Protein AF-A0A2P7EAY0-F1 (afdb_monomer_lite)

Structure (mmCIF, N/CA/C/O backbone):
data_AF-A0A2P7EAY0-F1
#
_entry.id   AF-A0A2P7EAY0-F1
#
loop_
_atom_site.group_PDB
_atom_site.id
_atom_site.type_symbol
_atom_site.label_atom_id
_atom_site.label_alt_id
_atom_site.label_comp_id
_atom_site.label_asym_id
_atom_site.label_entity_id
_atom_site.label_seq_id
_atom_site.pdbx_PDB_ins_code
_atom_site.Cartn_x
_atom_site.Cartn_y
_atom_site.Cartn_z
_atom_site.occupancy
_atom_site.B_iso_or_equiv
_atom_site.auth_seq_id
_atom_site.auth_comp_id
_atom_site.auth_asym_id
_atom_site.auth_atom_id
_atom_site.pdbx_PDB_model_num
ATOM 1 N N . MET A 1 1 ? 1.156 53.743 41.699 1.00 45.31 1 MET A N 1
ATOM 2 C CA . MET A 1 1 ? -0.142 53.751 40.995 1.00 45.31 1 MET A CA 1
ATOM 3 C C . MET A 1 1 ? 0.120 53.719 39.499 1.00 45.31 1 MET A C 1
ATOM 5 O O . MET A 1 1 ? 0.952 54.487 39.040 1.00 45.31 1 MET A O 1
ATOM 9 N N . ASN A 1 2 ? -0.613 52.835 38.816 1.00 41.88 2 ASN A N 1
ATOM 10 C CA . ASN A 1 2 ? -0.886 52.763 37.372 1.00 41.88 2 ASN A CA 1
ATOM 11 C C . ASN A 1 2 ? 0.066 51.923 36.498 1.00 41.88 2 ASN A C 1
ATOM 13 O O . ASN A 1 2 ? 1.032 52.416 35.929 1.00 41.88 2 ASN A O 1
ATOM 17 N N . CYS A 1 3 ? -0.316 50.652 36.328 1.00 48.16 3 CYS A N 1
ATOM 18 C CA . CYS A 1 3 ? -0.188 49.916 35.066 1.00 48.16 3 CYS A CA 1
ATOM 19 C C . CYS A 1 3 ? -1.464 50.139 34.237 1.00 48.16 3 CYS A C 1
ATOM 21 O O . CYS A 1 3 ? -2.544 50.267 34.820 1.00 48.16 3 CYS A O 1
ATOM 23 N N . PRO A 1 4 ? -1.369 50.070 32.903 1.00 54.97 4 PRO A N 1
ATOM 24 C CA . PRO A 1 4 ? -2.393 49.345 32.162 1.00 54.97 4 PRO A CA 1
ATOM 25 C C . PRO A 1 4 ? -1.764 48.349 31.179 1.00 54.97 4 PRO A C 1
ATOM 27 O O . PRO A 1 4 ? -1.081 48.723 30.229 1.00 54.97 4 PRO A O 1
ATOM 30 N N . THR A 1 5 ? -2.032 47.064 31.411 1.00 47.50 5 THR A N 1
ATOM 31 C CA . THR A 1 5 ? -1.803 45.979 30.453 1.00 47.50 5 THR A CA 1
ATOM 32 C C . THR A 1 5 ? -2.909 46.030 29.404 1.00 47.50 5 THR A C 1
ATOM 34 O O . THR A 1 5 ? -4.073 45.780 29.714 1.00 47.50 5 THR A O 1
ATOM 37 N N . ALA A 1 6 ? -2.555 46.371 28.167 1.00 44.72 6 ALA A N 1
ATOM 38 C CA . ALA A 1 6 ? -3.456 46.295 27.026 1.00 44.72 6 ALA A CA 1
ATOM 39 C C . ALA A 1 6 ? -3.606 44.831 26.577 1.00 44.72 6 ALA A C 1
ATOM 41 O O . ALA A 1 6 ? -2.646 44.206 26.130 1.00 44.72 6 ALA A O 1
ATOM 42 N N . LEU A 1 7 ? -4.816 44.284 26.702 1.00 47.84 7 LEU A N 1
ATOM 43 C CA . LEU A 1 7 ? -5.208 43.007 26.106 1.00 47.84 7 LEU A CA 1
ATOM 44 C C . LEU A 1 7 ? -5.466 43.218 24.610 1.00 47.84 7 LEU A C 1
ATOM 46 O O . LEU A 1 7 ? -6.520 43.720 24.220 1.00 47.84 7 LEU A O 1
ATOM 50 N N . ALA A 1 8 ? -4.510 42.826 23.771 1.00 44.47 8 ALA A N 1
ATOM 51 C CA . ALA A 1 8 ? -4.727 42.679 22.339 1.00 44.47 8 ALA A CA 1
ATOM 52 C C . ALA A 1 8 ? -5.558 41.408 22.088 1.00 44.47 8 ALA A C 1
ATOM 54 O O . ALA A 1 8 ? -5.051 40.293 22.192 1.00 44.47 8 ALA A O 1
ATOM 55 N N . HIS A 1 9 ? -6.845 41.574 21.778 1.00 42.78 9 HIS A N 1
ATOM 56 C CA . HIS A 1 9 ? -7.662 40.503 21.212 1.00 42.78 9 HIS A CA 1
ATOM 57 C C . HIS A 1 9 ? -7.270 40.327 19.741 1.00 42.78 9 HIS A C 1
ATOM 59 O O . HIS A 1 9 ? -7.500 41.222 18.929 1.00 42.78 9 HIS A O 1
ATOM 65 N N . SER A 1 10 ? -6.662 39.184 19.409 1.00 52.91 10 SER A N 1
ATOM 66 C CA . SER A 1 10 ? -6.470 38.759 18.020 1.00 52.91 10 SER A CA 1
ATOM 67 C C . SER A 1 10 ? -7.826 38.453 17.394 1.00 52.91 10 SER A C 1
ATOM 69 O O . SER A 1 10 ? -8.520 37.528 17.808 1.00 52.91 10 SER A O 1
ATOM 71 N N . THR A 1 11 ? -8.199 39.232 16.390 1.00 48.97 11 THR A N 1
ATOM 72 C CA . THR A 1 11 ? -9.312 38.965 15.482 1.00 48.97 11 THR A CA 1
ATOM 73 C C . THR A 1 11 ? -8.907 37.864 14.498 1.00 48.97 11 THR A C 1
ATOM 75 O O . THR A 1 11 ? -8.278 38.140 13.478 1.00 48.97 11 THR A O 1
ATOM 78 N N . GLN A 1 12 ? -9.251 36.606 14.792 1.00 51.66 12 GLN A N 1
ATOM 79 C CA . GLN A 1 12 ? -9.275 35.554 13.768 1.00 51.66 12 GLN A CA 1
ATOM 80 C C . GLN A 1 12 ? -10.492 35.750 12.849 1.00 51.66 12 GLN A C 1
ATOM 82 O O . GLN A 1 12 ? -11.549 36.218 13.274 1.00 51.66 12 GLN A O 1
ATOM 87 N N . THR A 1 13 ? -10.297 35.479 11.559 1.00 53.34 13 THR A N 1
ATOM 88 C CA . THR A 1 13 ? -11.244 35.780 10.472 1.00 53.34 13 THR A CA 1
ATOM 89 C C . THR A 1 13 ? -12.118 34.538 10.233 1.00 53.34 13 THR A C 1
ATOM 91 O O . THR A 1 13 ? -11.588 33.433 10.248 1.00 53.34 13 THR A O 1
ATOM 94 N N . PRO A 1 14 ? -13.430 34.644 9.966 1.00 60.00 14 PRO A N 1
ATOM 95 C CA . PRO A 1 14 ? -14.317 33.473 9.860 1.00 60.00 14 PRO A CA 1
ATOM 96 C C . PRO A 1 14 ? -13.921 32.448 8.774 1.00 60.00 14 PRO A C 1
ATOM 98 O O . PRO A 1 14 ? -14.294 31.280 8.866 1.00 60.00 14 PRO A O 1
ATOM 101 N N . GLU A 1 15 ? -13.153 32.852 7.756 1.00 57.62 15 GLU A N 1
ATOM 102 C CA . GLU A 1 15 ? -12.639 31.943 6.720 1.00 57.62 15 GLU A CA 1
ATOM 103 C C . GLU A 1 15 ? -11.458 31.084 7.199 1.00 57.62 15 GLU A C 1
ATOM 105 O O . GLU A 1 15 ? -11.373 29.916 6.814 1.00 57.62 15 GLU A O 1
ATOM 110 N N . SER A 1 16 ? -10.592 31.609 8.081 1.00 61.84 16 SER A N 1
ATOM 111 C CA . SER A 1 16 ? -9.524 30.806 8.696 1.00 61.84 16 SER A CA 1
ATOM 112 C C . SER A 1 16 ? -10.117 29.746 9.616 1.00 61.84 16 SER A C 1
ATOM 114 O O . SER A 1 16 ? -9.734 28.587 9.523 1.00 61.84 16 SER A O 1
ATOM 116 N N . ASP A 1 17 ? -11.159 30.092 10.378 1.00 65.31 17 ASP A N 1
ATOM 117 C CA . ASP A 1 17 ? -11.867 29.138 11.241 1.00 65.31 17 ASP A CA 1
ATOM 118 C C . ASP A 1 17 ? -12.535 28.004 10.440 1.00 65.31 17 ASP A C 1
ATOM 120 O O . ASP A 1 17 ? -12.658 26.878 10.924 1.00 65.31 17 ASP A O 1
ATOM 124 N N . SER A 1 18 ? -12.977 28.275 9.205 1.00 80.38 18 SER A N 1
ATOM 125 C CA . SER A 1 18 ? -13.547 27.252 8.321 1.00 80.38 18 SER A CA 1
ATOM 126 C C . SER A 1 18 ? -12.477 26.309 7.769 1.00 80.38 18 SER A C 1
ATOM 128 O O . SER A 1 18 ? -12.720 25.104 7.683 1.00 80.38 18 SER A O 1
ATOM 130 N N . LEU A 1 19 ? -11.312 26.838 7.385 1.00 85.94 19 LEU A N 1
ATOM 131 C CA . LEU A 1 19 ? -10.189 26.027 6.917 1.00 85.94 19 LEU A CA 1
ATOM 132 C C . LEU A 1 19 ? -9.614 25.184 8.059 1.00 85.94 19 LEU A C 1
ATOM 134 O O . LEU A 1 19 ? -9.449 23.978 7.892 1.00 85.94 19 LEU A O 1
ATOM 138 N N . ASP A 1 20 ? -9.397 25.779 9.229 1.00 89.81 20 ASP A N 1
ATOM 139 C CA . ASP A 1 20 ? -8.847 25.096 10.401 1.00 89.81 20 ASP A CA 1
ATOM 140 C C . ASP A 1 20 ? -9.751 23.930 10.831 1.00 89.81 20 ASP A C 1
ATOM 142 O O . ASP A 1 20 ? -9.282 22.806 10.995 1.00 89.81 20 ASP A O 1
ATOM 146 N N . ARG A 1 21 ? -11.079 24.124 10.852 1.00 87.75 21 ARG A N 1
ATOM 147 C CA . ARG A 1 21 ? -12.043 23.034 11.110 1.00 87.75 21 ARG A CA 1
ATOM 148 C C . ARG A 1 21 ? -12.006 21.927 10.059 1.00 87.75 21 ARG A C 1
ATOM 150 O O . ARG A 1 21 ? -12.214 20.757 10.389 1.00 87.75 21 ARG A O 1
ATOM 157 N N . GLN A 1 22 ? -11.797 22.273 8.787 1.00 84.88 22 GLN A N 1
ATOM 158 C CA . GLN A 1 22 ? -11.658 21.278 7.722 1.00 84.88 22 GLN A CA 1
ATOM 159 C C . GLN A 1 22 ? -10.370 20.472 7.893 1.00 84.88 22 GLN A C 1
ATOM 161 O O . GLN A 1 22 ? -10.403 19.247 7.775 1.00 84.88 22 GLN A O 1
ATOM 166 N N . LEU A 1 23 ? -9.260 21.134 8.219 1.00 88.88 23 LEU A N 1
ATOM 167 C CA . LEU A 1 23 ? -7.978 20.488 8.485 1.00 88.88 23 LEU A CA 1
ATOM 168 C C . LEU A 1 23 ? -8.057 19.581 9.720 1.00 88.88 23 LEU A C 1
ATOM 170 O O . LEU A 1 23 ? -7.666 18.418 9.629 1.00 88.88 23 LEU A O 1
ATOM 174 N N . ASP A 1 24 ? -8.669 20.039 10.813 1.00 92.00 24 ASP A N 1
ATOM 175 C CA . ASP A 1 24 ? -8.915 19.231 12.014 1.00 92.00 24 ASP A CA 1
ATOM 176 C C . ASP A 1 24 ? -9.760 17.995 11.699 1.00 92.00 24 ASP A C 1
ATOM 178 O O . ASP A 1 24 ? -9.463 16.883 12.146 1.00 92.00 24 ASP A O 1
ATOM 182 N N . ARG A 1 25 ? -10.800 18.155 10.870 1.00 89.50 25 ARG A N 1
ATOM 183 C CA . ARG A 1 25 ? -11.633 17.028 10.443 1.00 89.50 25 ARG A CA 1
ATOM 184 C C . ARG A 1 25 ? -10.848 16.036 9.587 1.00 89.50 25 ARG A C 1
ATOM 186 O O . ARG A 1 25 ? -11.028 14.831 9.763 1.00 89.50 25 ARG A O 1
ATOM 193 N N . ILE A 1 26 ? -9.987 16.514 8.687 1.00 88.31 26 ILE A N 1
ATOM 194 C CA . ILE A 1 26 ? -9.109 15.665 7.868 1.00 88.31 26 ILE A CA 1
ATOM 195 C C . ILE A 1 26 ? -8.137 14.887 8.760 1.00 88.31 26 ILE A C 1
ATOM 197 O O . ILE A 1 26 ? -7.974 13.682 8.563 1.00 88.31 26 ILE A O 1
ATOM 201 N N . ILE A 1 27 ? -7.529 15.542 9.751 1.00 92.12 27 ILE A N 1
ATOM 202 C CA . ILE A 1 27 ? -6.612 14.904 10.703 1.00 92.12 27 ILE A CA 1
ATOM 203 C C . ILE A 1 27 ? -7.352 13.831 11.503 1.00 92.12 27 ILE A C 1
ATOM 205 O O . ILE A 1 27 ? -6.911 12.686 11.517 1.00 92.12 27 ILE A O 1
ATOM 209 N N . ALA A 1 28 ? -8.517 14.151 12.074 1.00 90.62 28 ALA A N 1
ATOM 210 C CA . ALA A 1 28 ? -9.315 13.194 12.838 1.00 90.62 28 ALA A CA 1
ATOM 211 C C . ALA A 1 28 ? -9.699 11.956 12.007 1.00 90.62 28 ALA A C 1
ATOM 213 O O . ALA A 1 28 ? -9.597 10.828 12.490 1.00 90.62 28 ALA A O 1
ATOM 214 N N . ILE A 1 29 ? -10.095 12.151 10.742 1.00 93.31 29 ILE A N 1
ATOM 215 C CA . ILE A 1 29 ? -10.398 11.044 9.825 1.00 93.31 29 ILE A CA 1
ATOM 216 C C . ILE A 1 29 ? -9.142 10.218 9.543 1.00 93.31 29 ILE A C 1
ATOM 218 O O . ILE A 1 29 ? -9.202 8.994 9.603 1.00 93.31 29 ILE A O 1
ATOM 222 N N . LYS A 1 30 ? -7.996 10.852 9.271 1.00 92.56 30 LYS A N 1
ATOM 223 C CA . LYS A 1 30 ? -6.740 10.131 9.033 1.00 92.56 30 LYS A CA 1
ATOM 224 C C . LYS A 1 30 ? -6.289 9.321 10.245 1.00 92.56 30 LYS A C 1
ATOM 226 O O . LYS A 1 30 ? -5.859 8.185 10.074 1.00 92.56 30 LYS A O 1
ATOM 231 N N . THR A 1 31 ? -6.414 9.869 11.451 1.00 91.06 31 THR A N 1
ATOM 232 C CA . THR A 1 31 ? -6.098 9.150 12.691 1.00 91.06 31 THR A CA 1
ATOM 233 C C . THR A 1 31 ? -7.025 7.954 12.888 1.00 91.06 31 THR A C 1
ATOM 235 O O . THR A 1 31 ? -6.551 6.871 13.219 1.00 91.06 31 THR A O 1
ATOM 238 N N . ALA A 1 32 ? -8.327 8.114 12.629 1.00 92.56 32 ALA A N 1
ATOM 239 C CA . ALA A 1 32 ? -9.280 7.011 12.711 1.00 92.56 32 ALA A CA 1
ATOM 240 C C . ALA A 1 32 ? -8.989 5.915 11.673 1.00 92.56 32 ALA A C 1
ATOM 242 O O . ALA A 1 32 ? -8.989 4.739 12.019 1.00 92.56 32 ALA A O 1
ATOM 243 N N . LEU A 1 33 ? -8.685 6.291 10.424 1.00 91.19 33 LEU A N 1
ATOM 244 C CA . LEU A 1 33 ? -8.291 5.341 9.378 1.00 91.19 33 LEU A CA 1
ATOM 245 C C . LEU A 1 33 ? -7.043 4.555 9.779 1.00 91.19 33 LEU A C 1
ATOM 247 O O . LEU A 1 33 ? -7.046 3.337 9.679 1.00 91.19 33 LEU A O 1
ATOM 251 N N . LYS A 1 34 ? -6.021 5.237 10.304 1.00 91.31 34 LYS A N 1
ATOM 252 C CA . LYS A 1 34 ? -4.795 4.592 10.787 1.00 91.31 34 LYS A CA 1
ATOM 253 C C . LYS A 1 34 ? -5.077 3.605 11.919 1.00 91.31 34 LYS A C 1
ATOM 255 O O . LYS A 1 34 ? -4.600 2.482 11.871 1.00 91.31 34 LYS A O 1
ATOM 260 N N . SER A 1 35 ? -5.905 3.994 12.888 1.00 91.12 35 SER A N 1
ATOM 261 C CA . SER A 1 35 ? -6.307 3.103 13.982 1.00 91.12 35 SER A CA 1
ATOM 262 C C . SER A 1 35 ? -7.048 1.860 13.482 1.00 91.12 35 SER A C 1
ATOM 264 O O . SER A 1 35 ? -6.818 0.772 14.002 1.00 91.12 35 SER A O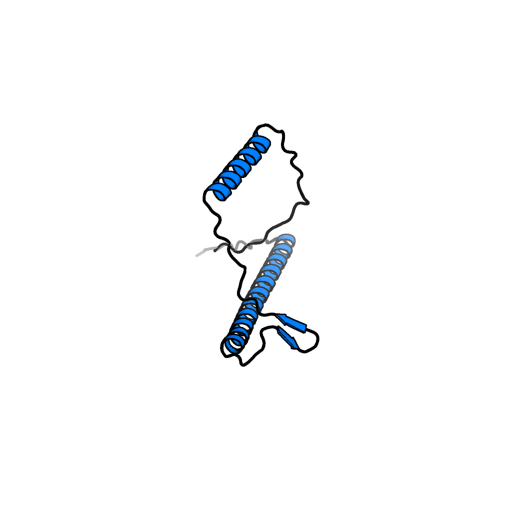 1
ATOM 266 N N . LEU A 1 36 ? -7.935 2.011 12.493 1.00 94.62 36 LEU A N 1
ATOM 267 C CA . LEU A 1 36 ? -8.651 0.885 11.891 1.00 94.62 36 LEU A CA 1
ATOM 268 C C . LEU A 1 36 ? -7.717 -0.005 11.064 1.00 94.62 36 LEU A C 1
ATOM 270 O O . LEU A 1 36 ? -7.852 -1.224 11.108 1.00 94.62 36 LEU A O 1
ATOM 274 N N . ASP A 1 37 ? -6.767 0.582 10.336 1.00 92.50 37 ASP A N 1
ATOM 275 C CA . ASP A 1 37 ? -5.753 -0.163 9.588 1.00 92.50 37 ASP A CA 1
ATOM 276 C C . ASP A 1 37 ? -4.852 -0.980 10.527 1.00 92.50 37 ASP A C 1
ATOM 278 O O . ASP A 1 37 ? -4.559 -2.139 10.227 1.00 92.50 37 ASP A O 1
ATOM 282 N N . ASP A 1 38 ? -4.464 -0.417 11.676 1.00 90.88 38 ASP A N 1
ATOM 283 C CA . ASP A 1 38 ? -3.675 -1.110 12.700 1.00 90.88 38 ASP A CA 1
ATOM 284 C C . ASP A 1 38 ? -4.461 -2.287 13.311 1.00 90.88 38 ASP A C 1
ATOM 286 O O . ASP A 1 38 ? -3.940 -3.399 13.419 1.00 90.88 38 ASP A O 1
ATOM 290 N N . GLU A 1 39 ? -5.739 -2.088 13.656 1.00 94.62 39 GLU A N 1
ATOM 291 C CA . GLU A 1 39 ? -6.612 -3.159 14.162 1.00 94.62 39 GLU A CA 1
ATOM 292 C C . GLU A 1 39 ? -6.808 -4.270 13.119 1.00 94.62 39 GLU A C 1
ATOM 294 O O . GLU A 1 39 ? -6.706 -5.464 13.413 1.00 94.62 39 GLU A O 1
ATOM 299 N N . LEU A 1 40 ? -7.024 -3.881 11.865 1.00 91.12 40 LEU A N 1
ATOM 300 C CA . LEU A 1 40 ? -7.186 -4.804 10.752 1.00 91.12 40 LEU A CA 1
ATOM 301 C C . LEU A 1 40 ? -5.892 -5.583 10.467 1.00 91.12 40 LEU A C 1
ATOM 303 O O . LEU A 1 40 ? -5.962 -6.764 10.117 1.00 91.12 40 LEU A O 1
ATOM 307 N N . ALA A 1 41 ? -4.719 -4.965 10.633 1.00 90.06 41 ALA A N 1
ATOM 308 C CA . ALA A 1 41 ? -3.429 -5.644 10.533 1.00 90.06 41 ALA A CA 1
ATOM 309 C C . ALA A 1 41 ? -3.276 -6.723 11.616 1.00 90.06 41 ALA A C 1
ATOM 311 O O . ALA A 1 41 ? -2.956 -7.863 11.284 1.00 90.06 41 ALA A O 1
ATOM 312 N N . LEU A 1 42 ? -3.616 -6.415 12.872 1.00 91.44 42 LEU A N 1
ATOM 313 C CA . LEU A 1 42 ? -3.586 -7.391 13.969 1.00 91.44 42 LEU A CA 1
ATOM 314 C C . LEU A 1 42 ? -4.506 -8.594 13.704 1.00 91.44 42 LEU A C 1
ATOM 316 O O . LEU A 1 42 ? -4.120 -9.741 13.936 1.00 91.44 42 LEU A O 1
ATOM 320 N N . LEU A 1 43 ? -5.711 -8.356 13.176 1.00 92.06 43 LEU A N 1
ATOM 321 C CA . LEU A 1 43 ? -6.637 -9.434 12.810 1.00 92.06 43 LEU A CA 1
ATOM 322 C C . LEU A 1 43 ? -6.094 -10.291 11.660 1.00 92.06 43 LEU A C 1
ATOM 324 O O . LEU A 1 43 ? -6.194 -11.518 11.704 1.00 92.06 43 LEU A O 1
ATOM 328 N N . LYS A 1 44 ? -5.483 -9.670 10.645 1.00 89.44 44 LYS A N 1
ATOM 329 C CA . LYS A 1 44 ? -4.827 -10.397 9.548 1.00 89.44 44 LYS A CA 1
ATOM 330 C C . LYS A 1 44 ? -3.657 -11.242 10.039 1.00 89.44 44 LYS A C 1
ATOM 332 O O . LYS A 1 44 ? -3.520 -12.374 9.579 1.00 89.44 44 LYS A O 1
ATOM 337 N N . ASP A 1 45 ? -2.857 -10.736 10.971 1.00 89.25 45 ASP A N 1
ATOM 338 C CA . ASP A 1 45 ? -1.756 -11.490 11.573 1.00 89.25 45 ASP A CA 1
ATOM 339 C C . ASP A 1 45 ? -2.288 -12.685 12.372 1.00 89.25 45 ASP A C 1
ATOM 341 O O . ASP A 1 45 ? -1.781 -13.800 12.239 1.00 89.25 45 ASP A O 1
ATOM 345 N N . SER A 1 46 ? -3.378 -12.496 13.124 1.00 89.69 46 SER A N 1
ATOM 346 C CA . SER A 1 46 ? -4.031 -13.592 13.843 1.00 89.69 46 SER A CA 1
ATOM 347 C C . SER A 1 46 ? -4.568 -14.673 12.901 1.00 89.69 46 SER A C 1
ATOM 349 O O . SER A 1 46 ? -4.404 -15.854 13.196 1.00 89.69 46 SER A O 1
ATOM 351 N N . ILE A 1 47 ? -5.202 -14.300 11.783 1.00 90.31 47 ILE A N 1
ATOM 352 C CA . ILE A 1 47 ? -5.690 -15.261 10.779 1.00 90.31 47 ILE A CA 1
ATOM 353 C C . ILE A 1 47 ? -4.510 -15.957 10.085 1.00 90.31 47 ILE A C 1
ATOM 355 O O . ILE A 1 47 ? -4.555 -17.164 9.863 1.00 90.31 47 ILE A O 1
ATOM 359 N N . SER A 1 48 ? -3.429 -15.229 9.796 1.00 86.81 48 SER A N 1
ATOM 360 C CA . SER A 1 48 ? -2.213 -15.794 9.192 1.00 86.81 48 SER A CA 1
ATOM 361 C C . SER A 1 48 ? -1.573 -16.850 10.0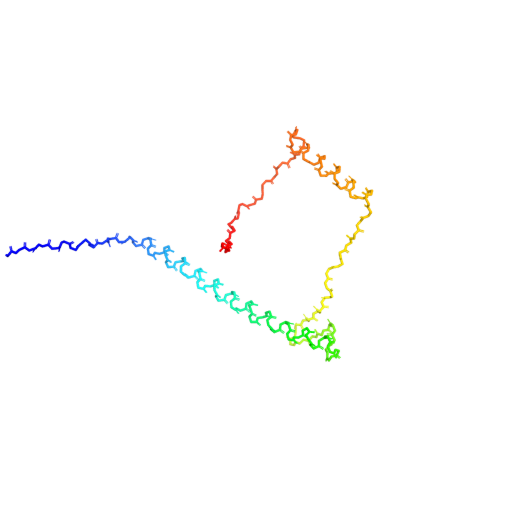96 1.00 86.81 48 SER A C 1
ATOM 363 O O . SER A 1 48 ? -1.196 -17.914 9.618 1.00 86.81 48 SER A O 1
ATOM 365 N N . ALA A 1 49 ? -1.551 -16.630 11.415 1.00 86.62 49 ALA A N 1
ATOM 366 C CA . ALA A 1 49 ? -1.061 -17.623 12.369 1.00 86.62 49 ALA A CA 1
ATOM 367 C C . ALA A 1 49 ? -1.910 -18.911 12.407 1.00 86.62 49 ALA A C 1
ATOM 369 O O . ALA A 1 49 ? -1.385 -19.973 12.739 1.00 86.62 49 ALA A O 1
ATOM 370 N N . LEU A 1 50 ? -3.208 -18.848 12.081 1.00 88.31 50 LEU A N 1
ATOM 371 C CA . LEU A 1 50 ? -4.059 -20.042 11.943 1.00 88.31 50 LEU A CA 1
ATOM 372 C C . LEU A 1 50 ? -3.749 -20.805 10.652 1.00 88.31 50 LEU A C 1
ATOM 374 O O . LEU A 1 50 ? -3.732 -22.036 10.654 1.00 88.31 50 LEU A O 1
ATOM 378 N N . VAL A 1 51 ? -3.446 -20.076 9.574 1.00 86.50 51 VAL A N 1
ATOM 379 C CA . VAL A 1 51 ? -2.960 -20.664 8.320 1.00 86.50 51 VAL A CA 1
ATOM 380 C C . VAL A 1 51 ? -1.617 -21.372 8.542 1.00 86.50 51 VAL A C 1
ATOM 382 O O . VAL A 1 51 ? -1.467 -22.525 8.147 1.00 86.50 51 VAL A O 1
ATOM 385 N N . ASP A 1 52 ? -0.679 -20.749 9.265 1.00 84.56 52 ASP A N 1
ATOM 386 C CA . ASP A 1 52 ? 0.630 -21.343 9.588 1.00 84.56 52 ASP A CA 1
ATOM 387 C C . ASP A 1 52 ? 0.520 -22.620 10.444 1.00 84.56 52 ASP A C 1
ATOM 389 O O . ASP A 1 52 ? 1.351 -23.523 10.340 1.00 84.56 52 ASP A O 1
ATOM 393 N N . LYS A 1 53 ? -0.522 -22.719 11.280 1.00 87.81 53 LYS A N 1
ATOM 394 C CA . LYS A 1 53 ? -0.842 -23.918 12.076 1.00 87.81 53 LYS A CA 1
ATOM 395 C C . LYS A 1 53 ? -1.597 -24.996 11.292 1.00 87.81 53 LYS A C 1
ATOM 397 O O . LYS A 1 53 ? -1.895 -26.042 11.864 1.00 87.81 53 LYS A O 1
ATOM 402 N N . ALA A 1 54 ? -1.905 -24.755 10.017 1.00 84.12 54 ALA A N 1
ATOM 403 C CA . ALA A 1 54 ? -2.767 -25.595 9.185 1.00 84.12 54 ALA A CA 1
ATOM 404 C C . ALA A 1 54 ? -4.186 -25.807 9.762 1.00 84.12 54 ALA A C 1
ATOM 406 O O . ALA A 1 54 ? -4.845 -26.796 9.448 1.00 84.12 54 ALA A O 1
ATOM 407 N N . GLU A 1 55 ? -4.669 -24.876 10.594 1.00 87.12 55 GLU A N 1
ATOM 408 C CA . GLU A 1 55 ? -6.040 -24.875 11.133 1.00 87.12 55 GLU A CA 1
ATOM 409 C C . GLU A 1 55 ? -7.033 -24.179 10.186 1.00 87.12 55 GLU A C 1
ATOM 411 O O . GLU A 1 55 ? -8.247 -24.279 10.368 1.00 87.12 55 GLU A O 1
ATOM 416 N N . LEU A 1 56 ? -6.523 -23.471 9.173 1.00 85.94 56 LEU A N 1
ATOM 417 C CA . LEU A 1 56 ? -7.302 -22.720 8.198 1.00 85.94 56 LEU A CA 1
ATOM 418 C C . LEU A 1 56 ? -6.719 -22.893 6.792 1.00 85.94 56 LEU A C 1
ATOM 420 O O . LEU A 1 56 ? -5.509 -22.770 6.593 1.00 85.94 56 LEU A O 1
ATOM 424 N N . ASP A 1 57 ? -7.586 -23.133 5.808 1.00 84.62 57 ASP A N 1
ATOM 425 C CA . ASP A 1 57 ? -7.179 -23.227 4.408 1.00 84.62 57 ASP A CA 1
ATOM 426 C C . ASP A 1 57 ? -6.646 -21.886 3.882 1.00 84.62 57 ASP A C 1
ATOM 428 O O . ASP A 1 57 ? -7.099 -20.803 4.259 1.00 84.62 57 ASP A O 1
ATOM 432 N N . HIS A 1 58 ? -5.722 -21.944 2.918 1.00 84.44 58 HIS A N 1
ATOM 433 C CA . HIS A 1 58 ? -5.166 -20.747 2.269 1.00 84.44 58 HIS A CA 1
ATOM 434 C C . HIS A 1 58 ? -6.221 -19.944 1.488 1.00 84.44 58 HIS A C 1
ATOM 436 O O . HIS A 1 58 ? -5.970 -18.811 1.072 1.00 84.44 58 HIS A O 1
ATOM 442 N N . THR A 1 59 ? -7.382 -20.536 1.213 1.00 87.06 59 THR A N 1
ATOM 443 C CA . THR A 1 59 ? -8.512 -19.878 0.561 1.00 87.06 59 THR A CA 1
ATOM 444 C C . THR A 1 59 ? -9.803 -20.342 1.211 1.00 87.06 59 THR A C 1
ATOM 446 O O . THR A 1 59 ? -10.078 -21.537 1.238 1.00 87.06 59 THR A O 1
ATOM 449 N N . PHE A 1 60 ? -10.596 -19.401 1.712 1.00 87.75 60 PHE A N 1
ATOM 450 C CA . PHE A 1 60 ? -11.888 -19.684 2.330 1.00 87.75 60 PHE A CA 1
ATOM 451 C C . PHE A 1 60 ? -12.857 -18.520 2.110 1.00 87.75 60 PHE A C 1
ATOM 453 O O . PHE A 1 60 ? -12.453 -17.408 1.756 1.00 87.75 60 PHE A O 1
ATOM 460 N N . SER A 1 61 ? -14.143 -18.774 2.334 1.00 88.50 61 SER A N 1
ATOM 461 C CA . SER A 1 61 ? -15.200 -17.774 2.196 1.00 88.50 61 SER A CA 1
ATOM 462 C C . SER A 1 61 ? -15.943 -17.602 3.518 1.00 88.50 61 SER A C 1
ATOM 464 O O . SER A 1 61 ? -16.201 -18.579 4.219 1.00 88.50 61 SER A O 1
ATOM 466 N N . PHE A 1 62 ? -16.308 -16.368 3.858 1.00 88.25 62 PHE A N 1
ATOM 467 C CA . PHE A 1 62 ? -17.103 -16.046 5.042 1.00 88.25 62 PHE A CA 1
ATOM 468 C C . PHE A 1 62 ? -18.036 -14.866 4.749 1.00 88.25 62 PHE A C 1
ATOM 470 O O . PHE A 1 62 ? -17.576 -13.815 4.314 1.00 88.25 62 PHE A O 1
ATOM 477 N N . ASN A 1 63 ? -19.341 -15.037 4.990 1.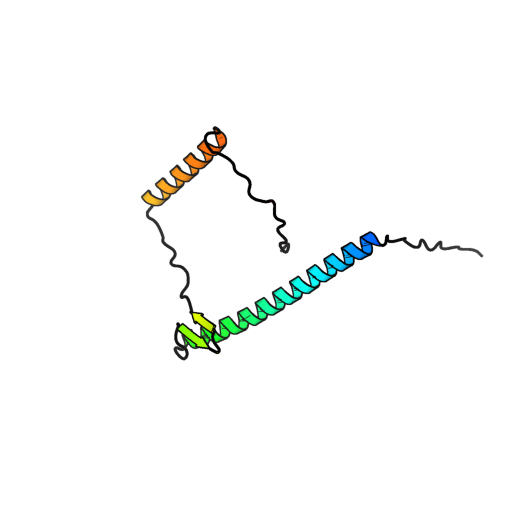00 85.56 63 ASN A N 1
ATOM 478 C CA . ASN A 1 63 ? -20.383 -14.010 4.820 1.00 85.56 63 ASN A CA 1
ATOM 479 C C . ASN A 1 63 ? -20.341 -13.244 3.481 1.00 85.56 63 ASN A C 1
ATOM 481 O O . ASN A 1 63 ? -20.420 -12.023 3.483 1.00 85.56 63 ASN A O 1
ATOM 485 N N . ASP A 1 64 ? -20.210 -13.949 2.353 1.00 93.75 64 ASP A N 1
ATOM 486 C CA . ASP A 1 64 ? -20.074 -13.390 0.990 1.00 93.75 64 ASP A CA 1
ATOM 487 C C . ASP A 1 64 ? -18.706 -12.760 0.658 1.00 93.75 64 ASP A C 1
ATOM 489 O O . ASP A 1 64 ? -18.510 -12.223 -0.434 1.00 93.75 64 ASP A O 1
ATOM 493 N N . TRP A 1 65 ? -17.720 -12.879 1.551 1.00 86.62 65 TRP A N 1
ATOM 494 C CA . TRP A 1 65 ? -16.347 -12.424 1.322 1.00 86.62 65 TRP A CA 1
ATOM 495 C C . TRP A 1 65 ? -15.420 -13.605 1.080 1.00 86.62 65 TRP A C 1
ATOM 497 O O . TRP A 1 65 ? -15.530 -14.639 1.735 1.00 86.62 65 TRP A O 1
ATOM 507 N N . ASN A 1 66 ? -14.472 -13.434 0.160 1.00 86.81 66 ASN A N 1
ATOM 508 C CA . ASN A 1 66 ? -13.413 -14.405 -0.094 1.00 86.81 66 ASN A CA 1
ATOM 509 C C . ASN A 1 66 ? -12.102 -13.917 0.513 1.00 86.81 66 ASN A C 1
ATOM 511 O O . ASN A 1 66 ? -11.678 -12.784 0.278 1.00 86.81 66 ASN A O 1
ATOM 515 N N . PHE A 1 67 ? -11.447 -14.803 1.250 1.00 87.38 67 PHE A N 1
ATOM 516 C CA . PHE A 1 67 ? -10.150 -14.579 1.859 1.00 87.38 67 PHE A CA 1
ATOM 517 C C . PHE A 1 67 ? -9.132 -15.467 1.157 1.00 87.38 67 PHE A C 1
ATOM 519 O O . PHE A 1 67 ? -9.324 -16.675 1.026 1.00 87.38 67 PHE A O 1
ATOM 526 N N . THR A 1 68 ? -8.042 -14.864 0.691 1.00 86.00 68 THR A N 1
ATOM 527 C CA . THR A 1 68 ? -6.940 -15.582 0.047 1.00 86.00 68 THR A CA 1
ATOM 528 C C . THR A 1 68 ? -5.633 -15.179 0.704 1.00 86.00 68 THR A C 1
ATOM 530 O O . THR A 1 68 ? -5.230 -14.015 0.644 1.00 86.00 68 THR A O 1
ATOM 533 N N . TYR A 1 69 ? -4.961 -16.149 1.315 1.00 82.50 69 TYR A N 1
ATOM 534 C CA . TYR A 1 69 ? -3.630 -15.978 1.872 1.00 82.50 69 TYR A CA 1
ATOM 535 C C . TYR A 1 69 ? -2.578 -16.168 0.773 1.00 82.50 69 TYR A C 1
ATOM 537 O O . TYR A 1 69 ? -2.522 -17.200 0.104 1.00 82.50 69 TYR A O 1
ATOM 545 N N . SER A 1 70 ? -1.748 -15.147 0.553 1.00 79.31 70 SER A N 1
ATOM 546 C CA . SER A 1 70 ? -0.655 -15.193 -0.420 1.00 79.31 70 SER A CA 1
ATOM 547 C C . SER A 1 70 ? 0.669 -15.402 0.305 1.00 79.31 70 SER A C 1
ATOM 549 O O . SER A 1 70 ? 1.016 -14.618 1.181 1.00 79.31 70 SER A O 1
ATOM 551 N N . LEU A 1 71 ? 1.467 -16.371 -0.150 1.00 74.69 71 LEU A N 1
ATOM 552 C CA . LEU A 1 71 ? 2.838 -16.637 0.325 1.00 74.69 71 LEU A CA 1
ATOM 553 C C . LEU A 1 71 ? 3.853 -15.532 -0.056 1.00 74.69 71 LEU A C 1
ATOM 555 O O . LEU A 1 71 ? 5.066 -15.720 0.025 1.00 74.69 71 LEU A O 1
ATOM 559 N N . GLY A 1 72 ? 3.367 -14.377 -0.512 1.00 74.38 72 GLY A N 1
ATOM 560 C CA . GLY A 1 72 ? 4.163 -13.270 -1.015 1.00 74.38 72 GLY A CA 1
ATOM 561 C C . GLY A 1 72 ? 4.365 -13.303 -2.530 1.00 74.38 72 GLY A C 1
ATOM 562 O O . GLY A 1 72 ? 4.012 -14.244 -3.241 1.00 74.38 72 GLY A O 1
ATOM 563 N N . ARG A 1 73 ? 4.936 -12.212 -3.052 1.00 75.81 73 ARG A N 1
ATOM 564 C CA . ARG A 1 73 ? 5.270 -12.100 -4.476 1.00 75.81 73 ARG A CA 1
ATOM 565 C C . ARG A 1 73 ? 6.582 -12.822 -4.749 1.00 75.81 73 ARG A C 1
ATOM 567 O O . ARG A 1 73 ? 7.588 -12.530 -4.101 1.00 75.81 73 ARG A O 1
ATOM 574 N N . ALA A 1 74 ? 6.591 -13.685 -5.761 1.00 73.06 74 ALA A N 1
ATOM 575 C CA . ALA A 1 74 ? 7.822 -14.266 -6.276 1.00 73.06 74 ALA A CA 1
ATOM 576 C C . ALA A 1 74 ? 8.793 -13.144 -6.685 1.00 73.06 74 ALA A C 1
ATOM 578 O O . ALA A 1 74 ? 8.483 -12.313 -7.543 1.00 73.06 74 ALA A O 1
ATOM 579 N N . LYS A 1 75 ? 9.966 -13.102 -6.047 1.00 76.88 75 LYS A N 1
ATOM 580 C CA . LYS A 1 75 ? 11.067 -12.217 -6.434 1.00 76.88 75 LYS A CA 1
ATOM 581 C C . LYS A 1 75 ? 12.038 -13.011 -7.292 1.00 76.88 75 LYS A C 1
ATOM 583 O O . LYS A 1 75 ? 12.645 -13.970 -6.828 1.00 76.88 75 LYS A O 1
ATOM 588 N N . TRP A 1 76 ? 12.192 -12.588 -8.538 1.00 79.75 76 TRP A N 1
ATOM 589 C CA . TRP A 1 76 ? 13.107 -13.214 -9.483 1.00 79.75 76 TRP A CA 1
ATOM 590 C C . TRP A 1 76 ? 14.468 -12.530 -9.419 1.00 79.75 76 TRP A C 1
ATOM 592 O O . TRP A 1 76 ? 14.564 -11.305 -9.51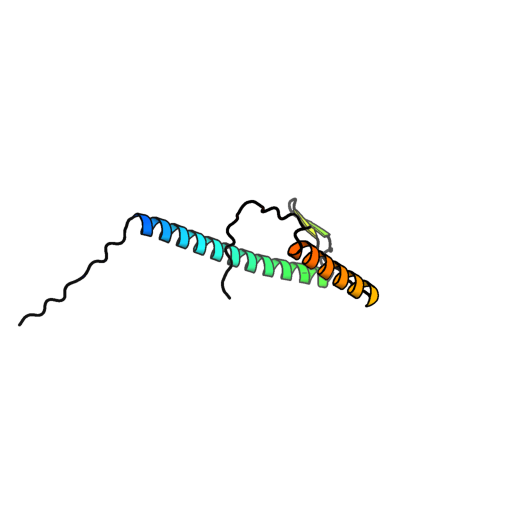0 1.00 79.75 76 TRP A O 1
ATOM 602 N N . LYS A 1 77 ? 15.531 -13.325 -9.272 1.00 84.44 77 LYS A N 1
ATOM 603 C CA . LYS A 1 77 ? 16.908 -12.855 -9.427 1.00 84.44 77 LYS A CA 1
ATOM 604 C C . LYS A 1 77 ? 17.349 -13.149 -10.853 1.00 84.44 77 LYS A C 1
ATOM 606 O O . LYS A 1 77 ? 17.510 -14.308 -11.224 1.00 84.44 77 LYS A O 1
ATOM 611 N N . TYR A 1 78 ? 17.539 -12.101 -11.643 1.00 85.69 78 TYR A N 1
ATOM 612 C CA . TYR A 1 78 ? 17.914 -12.254 -13.042 1.00 85.69 78 TYR A CA 1
ATOM 613 C C . TYR A 1 78 ? 19.436 -12.392 -13.219 1.00 85.69 78 TYR A C 1
ATOM 615 O O . TYR A 1 78 ? 20.199 -11.778 -12.460 1.00 85.69 78 TYR A O 1
ATOM 623 N N . PRO A 1 79 ? 19.895 -13.173 -14.219 1.00 91.75 79 PRO A N 1
ATOM 624 C CA . PRO A 1 79 ? 21.306 -13.257 -14.592 1.00 91.75 79 PRO A CA 1
ATOM 625 C C . PRO A 1 79 ? 21.898 -11.892 -14.968 1.00 91.75 79 PRO A C 1
ATOM 627 O O . PRO A 1 79 ? 21.181 -10.993 -15.411 1.00 91.75 79 PRO A O 1
ATOM 630 N N . SER A 1 80 ? 23.222 -11.751 -14.855 1.00 88.69 80 SER A N 1
ATOM 631 C CA . SER A 1 80 ? 23.940 -10.502 -15.164 1.00 88.69 80 SER A CA 1
ATOM 632 C C . SER A 1 80 ? 23.626 -9.965 -16.562 1.00 88.69 80 SER A C 1
ATOM 634 O O . SER A 1 80 ? 23.382 -8.772 -16.699 1.00 88.69 80 SER A O 1
ATOM 636 N N . ALA A 1 81 ? 23.530 -10.842 -17.566 1.00 90.88 81 ALA A N 1
ATOM 637 C CA . ALA A 1 81 ? 23.188 -10.470 -18.939 1.00 90.88 81 ALA A CA 1
ATOM 638 C C . ALA A 1 81 ? 21.831 -9.748 -19.045 1.00 90.88 81 ALA A C 1
ATOM 640 O O . ALA A 1 81 ? 21.718 -8.737 -19.733 1.00 90.88 81 ALA A O 1
ATOM 641 N N . VAL A 1 82 ? 20.813 -10.219 -18.317 1.00 88.81 82 VAL A N 1
ATOM 642 C CA . VAL A 1 82 ? 19.476 -9.602 -18.308 1.00 88.81 82 VAL A CA 1
ATOM 643 C C . VAL A 1 82 ? 19.512 -8.246 -17.596 1.00 88.81 82 VAL A C 1
ATOM 645 O O . VAL A 1 82 ? 18.929 -7.278 -18.079 1.00 88.81 82 VAL A O 1
ATOM 648 N N . ASN A 1 83 ? 20.262 -8.135 -16.496 1.00 89.81 83 ASN A N 1
ATOM 649 C CA . ASN A 1 83 ? 20.435 -6.861 -15.787 1.00 89.81 83 ASN A CA 1
ATOM 650 C C . ASN A 1 83 ? 21.192 -5.821 -16.633 1.00 89.81 83 ASN A C 1
ATOM 652 O O . ASN A 1 83 ? 20.897 -4.627 -16.560 1.00 89.81 83 ASN A O 1
ATOM 656 N N . SER A 1 84 ? 22.150 -6.253 -17.459 1.00 87.69 84 SER A N 1
ATOM 657 C CA . SER A 1 84 ? 22.845 -5.374 -18.406 1.00 87.69 84 SER A CA 1
ATOM 658 C C . SER A 1 84 ? 21.894 -4.821 -19.468 1.00 87.69 84 SER A C 1
ATOM 660 O O . SER A 1 84 ? 21.952 -3.628 -19.759 1.00 87.69 84 SER A O 1
ATOM 662 N N . ILE A 1 85 ? 20.979 -5.646 -19.989 1.00 91.88 85 ILE A N 1
ATOM 663 C CA . ILE A 1 85 ? 19.946 -5.204 -20.940 1.00 91.88 85 ILE A CA 1
ATOM 664 C C . ILE A 1 85 ? 19.007 -4.184 -20.283 1.00 91.88 85 ILE A C 1
ATOM 666 O O . ILE A 1 85 ? 18.743 -3.134 -20.864 1.00 91.88 85 ILE A O 1
ATOM 670 N N . ASP A 1 86 ? 18.555 -4.435 -19.051 1.00 90.06 86 ASP A N 1
ATOM 671 C CA . ASP A 1 86 ? 17.724 -3.479 -18.302 1.00 90.06 86 ASP A CA 1
ATOM 672 C C . ASP A 1 86 ? 18.452 -2.143 -18.076 1.00 90.06 86 ASP A C 1
ATOM 674 O O . ASP A 1 86 ? 17.876 -1.065 -18.232 1.00 90.06 86 ASP A O 1
ATOM 678 N N . THR A 1 87 ? 19.753 -2.200 -17.789 1.00 89.62 87 THR A N 1
ATOM 679 C CA . THR A 1 87 ? 20.591 -1.006 -17.621 1.00 89.62 87 THR A CA 1
ATOM 680 C C . THR A 1 87 ? 20.700 -0.208 -18.923 1.00 89.62 87 THR A C 1
ATOM 682 O O . THR A 1 87 ? 20.531 1.012 -18.910 1.00 89.62 87 THR A O 1
ATOM 685 N N . GLN A 1 88 ? 20.927 -0.879 -20.055 1.00 91.50 88 GLN A N 1
ATOM 686 C CA . GLN A 1 88 ? 20.961 -0.236 -21.372 1.00 91.50 88 GLN A CA 1
ATOM 687 C C . GLN A 1 88 ? 19.611 0.386 -21.732 1.00 91.50 88 GLN A C 1
ATOM 689 O O . GLN A 1 88 ? 19.560 1.515 -22.212 1.00 91.50 88 GLN A O 1
ATOM 694 N N . LEU A 1 89 ? 18.511 -0.309 -21.444 1.00 92.69 89 LEU A N 1
ATOM 695 C CA . LEU A 1 89 ? 17.163 0.176 -21.714 1.00 92.69 89 LEU A CA 1
ATOM 696 C C . LEU A 1 89 ? 16.835 1.416 -20.870 1.00 92.69 89 LEU A C 1
ATOM 698 O O . LEU A 1 89 ? 16.277 2.385 -21.384 1.00 92.69 89 LEU A O 1
ATOM 702 N N . LYS A 1 90 ? 17.232 1.431 -19.593 1.00 90.44 90 LYS A N 1
ATOM 703 C CA . LYS A 1 90 ? 17.132 2.618 -18.728 1.00 90.44 90 LYS A CA 1
ATOM 704 C C . LYS A 1 90 ? 17.943 3.793 -19.273 1.00 90.44 90 LYS A C 1
ATOM 706 O O . LYS A 1 90 ? 17.437 4.914 -19.297 1.00 90.44 90 LYS A O 1
ATOM 711 N N . ALA A 1 91 ? 19.168 3.543 -19.733 1.00 90.44 91 ALA A N 1
ATOM 712 C CA . ALA A 1 91 ? 20.010 4.574 -20.333 1.00 90.44 91 ALA A CA 1
ATOM 713 C C . ALA A 1 91 ? 19.397 5.132 -21.629 1.00 90.44 91 ALA A C 1
ATOM 715 O O . ALA A 1 91 ? 19.334 6.348 -21.791 1.00 90.44 91 ALA A O 1
ATOM 716 N N . ALA A 1 92 ? 18.876 4.267 -22.502 1.00 90.50 92 ALA A N 1
ATOM 717 C CA . ALA A 1 92 ? 18.225 4.662 -23.750 1.00 90.50 92 ALA A CA 1
ATOM 718 C C . ALA A 1 92 ? 16.955 5.493 -23.510 1.00 90.50 92 ALA A C 1
ATOM 720 O O . ALA A 1 92 ? 16.760 6.509 -24.167 1.00 90.50 92 ALA A O 1
ATOM 721 N N . LYS A 1 93 ? 16.124 5.123 -22.525 1.00 90.94 93 LYS A N 1
ATOM 722 C CA . LYS A 1 93 ? 14.954 5.926 -22.124 1.00 90.94 93 LYS A CA 1
ATOM 723 C C . LYS A 1 93 ? 15.353 7.324 -21.665 1.00 90.94 93 LYS A C 1
ATOM 725 O O . LYS A 1 93 ? 14.775 8.306 -22.112 1.00 90.94 93 LYS A O 1
ATOM 730 N N . LYS A 1 94 ? 16.379 7.414 -20.816 1.00 88.31 94 LYS A N 1
ATOM 731 C CA . LYS A 1 94 ? 16.882 8.699 -20.322 1.00 88.31 94 LYS A CA 1
ATOM 732 C C . LYS A 1 94 ? 17.486 9.551 -21.443 1.00 88.31 94 LYS A C 1
ATOM 734 O O . LYS A 1 94 ? 17.331 10.766 -21.427 1.00 88.31 94 LYS A O 1
ATOM 739 N N . ALA A 1 95 ? 18.161 8.924 -22.407 1.00 89.31 95 ALA A N 1
ATOM 740 C CA . ALA A 1 95 ? 18.651 9.609 -23.599 1.00 89.31 95 ALA A CA 1
ATOM 741 C C . ALA A 1 95 ? 17.485 10.164 -24.431 1.00 89.31 95 ALA A C 1
ATOM 743 O O . ALA A 1 95 ? 17.510 11.346 -24.748 1.00 89.31 95 ALA A O 1
ATOM 744 N N . ALA A 1 96 ? 16.433 9.369 -24.653 1.00 90.38 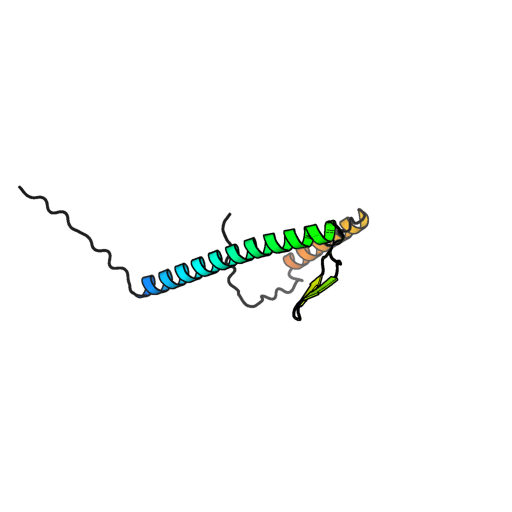96 ALA A N 1
ATOM 745 C CA . ALA A 1 96 ? 15.239 9.788 -25.388 1.00 90.38 96 ALA A CA 1
ATOM 746 C C . ALA A 1 96 ? 14.483 10.955 -24.716 1.00 90.38 96 ALA A C 1
ATOM 748 O O . ALA A 1 96 ? 13.910 11.826 -25.368 1.00 90.38 96 ALA A O 1
ATOM 749 N N . GLU A 1 97 ? 14.475 10.991 -23.383 1.00 91.06 97 GLU A N 1
ATOM 750 C CA . GLU A 1 97 ? 13.945 12.124 -22.616 1.00 91.06 97 GLU A CA 1
ATOM 751 C C . GLU A 1 97 ? 14.806 13.387 -22.769 1.00 91.06 97 GLU A C 1
ATOM 753 O O . GLU A 1 97 ? 14.267 14.491 -22.819 1.00 91.06 97 GLU A O 1
ATOM 758 N N . ALA A 1 98 ? 16.133 13.236 -22.838 1.00 86.50 98 ALA A N 1
ATOM 759 C CA . ALA A 1 98 ? 17.077 14.348 -22.932 1.00 86.50 98 ALA A CA 1
ATOM 760 C C . ALA A 1 98 ? 17.199 14.923 -24.352 1.00 86.50 98 ALA A C 1
ATOM 762 O O . ALA A 1 98 ? 17.373 16.130 -24.506 1.00 86.50 98 ALA A O 1
ATOM 763 N N . ASP A 1 99 ? 17.114 14.073 -25.376 1.00 90.06 99 ASP A N 1
ATOM 764 C CA . ASP A 1 99 ? 17.202 14.461 -26.788 1.00 90.06 99 ASP A CA 1
ATOM 765 C C . ASP A 1 99 ? 15.852 14.904 -27.385 1.00 90.06 99 ASP A C 1
ATOM 767 O O . ASP A 1 99 ? 15.802 15.380 -28.519 1.00 90.06 99 ASP A O 1
ATOM 771 N N . GLY A 1 100 ? 14.765 14.796 -26.612 1.00 84.69 100 GLY A N 1
ATOM 772 C CA . GLY A 1 100 ? 13.427 15.240 -26.999 1.00 84.69 100 GLY A CA 1
ATOM 773 C C . GLY A 1 100 ? 12.675 14.275 -27.918 1.00 84.69 100 GLY A C 1
ATOM 774 O O . GLY A 1 100 ? 11.582 14.611 -28.372 1.00 84.69 100 GLY A O 1
ATOM 775 N N . SER A 1 101 ? 13.210 13.079 -28.181 1.00 86.38 101 SER A N 1
ATOM 776 C CA . SER A 1 101 ? 12.496 12.029 -28.922 1.00 86.38 101 SER A CA 1
ATOM 777 C C . SER A 1 101 ? 11.372 11.380 -28.102 1.00 86.38 101 SER A C 1
ATOM 779 O O . SER A 1 101 ? 10.449 10.788 -28.668 1.00 86.38 101 SER A O 1
ATOM 781 N N . ALA A 1 102 ? 11.391 11.522 -26.772 1.00 87.69 102 ALA A N 1
ATOM 782 C CA . ALA A 1 102 ? 10.303 11.105 -25.896 1.00 87.69 102 ALA A CA 1
ATOM 783 C C . ALA A 1 102 ? 9.170 12.146 -25.841 1.00 87.69 102 ALA A C 1
ATOM 785 O O . ALA A 1 102 ? 9.382 13.334 -25.602 1.00 87.69 102 ALA A O 1
ATOM 786 N N . THR A 1 103 ? 7.924 11.685 -25.974 1.00 87.69 103 THR A N 1
ATOM 787 C CA . THR A 1 103 ? 6.735 12.536 -25.810 1.00 87.69 103 THR A CA 1
ATOM 788 C C . THR A 1 103 ? 6.292 12.559 -24.347 1.00 87.69 103 THR A C 1
ATOM 790 O O . THR A 1 103 ? 5.940 11.524 -23.781 1.00 87.69 103 THR A O 1
ATOM 793 N N . LYS A 1 104 ? 6.258 13.744 -23.728 1.00 84.81 104 LYS A N 1
ATOM 794 C CA . LYS A 1 104 ? 5.765 13.923 -22.354 1.00 84.81 104 LYS A CA 1
ATOM 795 C C . LYS A 1 104 ? 4.273 14.255 -22.354 1.00 84.81 104 LYS A C 1
ATOM 797 O O . LYS A 1 104 ? 3.876 15.305 -22.846 1.00 84.81 104 LYS A O 1
ATOM 802 N N . THR A 1 105 ? 3.465 13.399 -21.733 1.00 88.12 105 THR A N 1
ATOM 803 C CA . THR A 1 105 ? 2.043 13.666 -21.459 1.00 88.12 105 THR A CA 1
ATOM 804 C C . THR A 1 105 ? 1.844 13.775 -19.952 1.00 88.12 105 THR A C 1
ATOM 806 O O . THR A 1 105 ? 2.265 12.888 -19.212 1.00 88.12 105 THR A O 1
ATOM 809 N N . LEU A 1 106 ? 1.238 14.868 -19.484 1.00 82.69 106 LEU A N 1
ATOM 810 C CA . LEU A 1 106 ? 0.884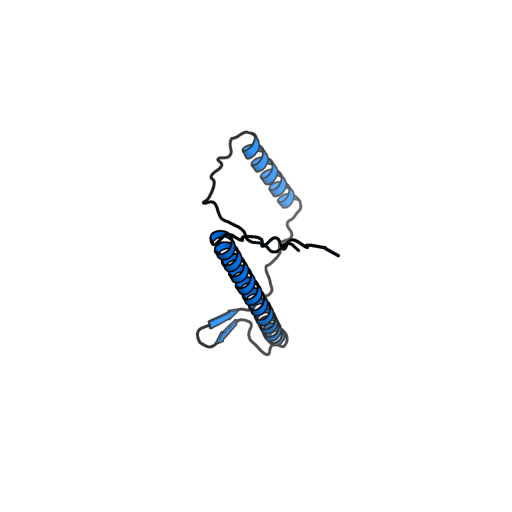 15.030 -18.075 1.00 82.69 106 LEU A CA 1
ATOM 811 C C . LEU A 1 106 ? -0.530 14.495 -17.835 1.00 82.69 106 LEU A C 1
ATOM 813 O O . LEU A 1 106 ? -1.447 14.797 -18.595 1.00 82.69 106 LEU A O 1
ATOM 817 N N . GLY A 1 107 ? -0.690 13.698 -16.778 1.00 80.62 107 GLY A N 1
ATOM 818 C CA . GLY A 1 107 ? -2.005 13.309 -16.274 1.00 80.62 107 GLY A CA 1
ATOM 819 C C . GLY A 1 107 ? -2.697 14.456 -15.534 1.00 80.62 107 GLY A C 1
ATOM 820 O O . GLY A 1 107 ? -2.125 15.531 -15.344 1.00 80.62 107 GLY A O 1
ATOM 821 N N . VAL A 1 108 ? -3.930 14.210 -15.086 1.00 78.19 108 VAL A N 1
ATOM 822 C CA . VAL A 1 108 ? -4.683 15.167 -14.264 1.00 78.19 108 VAL A CA 1
ATOM 823 C C . VAL A 1 108 ? -3.899 15.453 -12.973 1.00 78.19 108 VAL A C 1
ATOM 825 O O . VAL A 1 108 ? -3.473 14.503 -12.309 1.00 78.19 108 VAL A O 1
ATOM 828 N N . PRO A 1 109 ? -3.688 16.728 -12.600 1.00 75.19 109 PRO A N 1
ATOM 829 C CA . PRO A 1 109 ? -3.042 17.074 -11.340 1.00 75.19 109 PRO A CA 1
ATOM 830 C C . PRO A 1 109 ? -3.807 16.484 -10.150 1.00 75.19 109 PRO A C 1
ATOM 832 O O . PRO A 1 109 ? -5.032 16.574 -10.092 1.00 75.19 109 PRO A O 1
ATOM 835 N N . PHE A 1 110 ? -3.089 15.910 -9.185 1.00 77.12 110 PHE A N 1
ATOM 836 C CA . PHE A 1 110 ? -3.674 15.379 -7.956 1.00 77.12 110 PHE A CA 1
ATOM 837 C C . PHE A 1 110 ? -2.858 15.810 -6.739 1.00 77.12 110 PHE A C 1
ATOM 839 O O . PHE A 1 110 ? -1.639 15.974 -6.807 1.00 77.12 110 PHE A O 1
ATOM 846 N N . TRP A 1 111 ? -3.542 15.980 -5.611 1.00 58.41 111 TRP A N 1
ATOM 847 C CA . TRP A 1 111 ? -2.909 16.242 -4.325 1.00 58.41 111 TRP A CA 1
ATOM 848 C C . TRP A 1 111 ? -2.531 14.917 -3.662 1.00 58.41 111 TRP A C 1
ATOM 850 O O . TRP A 1 111 ? -3.362 14.018 -3.546 1.00 58.41 111 TRP A O 1
ATOM 860 N N . THR A 1 112 ? -1.285 14.798 -3.202 1.00 62.62 112 THR A N 1
ATOM 861 C CA . THR A 1 112 ? -0.848 13.682 -2.349 1.00 62.62 112 THR A CA 1
ATOM 862 C C . THR A 1 112 ? -0.708 14.189 -0.922 1.00 62.62 112 THR A C 1
ATOM 864 O O . THR A 1 112 ? 0.054 15.120 -0.678 1.00 62.62 112 THR A O 1
ATOM 867 N N . ILE A 1 113 ? -1.430 13.580 0.022 1.00 66.25 113 ILE A N 1
ATOM 868 C CA . ILE A 1 113 ? -1.320 13.895 1.451 1.00 66.25 113 ILE A CA 1
ATOM 869 C C . ILE A 1 113 ? -0.606 12.730 2.145 1.00 66.25 113 ILE A C 1
ATOM 871 O O . ILE A 1 113 ? -1.244 11.727 2.468 1.00 66.25 113 ILE A O 1
ATOM 875 N N . SER A 1 114 ? 0.691 12.864 2.413 1.00 68.56 114 SER A N 1
ATOM 876 C CA . SER A 1 114 ? 1.511 11.878 3.139 1.00 68.56 114 SER A CA 1
ATOM 877 C C . SER A 1 114 ? 1.926 12.386 4.526 1.00 68.56 114 SER A C 1
ATOM 879 O O . SER A 1 114 ? 2.091 13.587 4.719 1.00 68.56 114 SER A O 1
ATOM 881 N N . GLU A 1 115 ? 2.073 11.476 5.492 1.00 60.16 115 GLU A N 1
ATOM 882 C CA . GLU A 1 115 ? 2.551 11.767 6.856 1.00 60.16 115 GLU A CA 1
ATOM 883 C C . GLU A 1 115 ? 4.082 11.971 6.821 1.00 60.16 115 GLU A C 1
ATOM 885 O O . GLU A 1 115 ? 4.791 11.169 6.208 1.00 60.16 115 GLU A O 1
ATOM 890 N N . PHE A 1 116 ? 4.598 13.054 7.414 1.00 50.62 116 PHE A N 1
ATOM 891 C CA . PHE A 1 116 ? 6.044 13.275 7.550 1.00 50.62 116 PHE A CA 1
ATOM 892 C C . PHE A 1 116 ? 6.531 12.400 8.714 1.00 50.62 116 PHE A C 1
ATOM 894 O O . PHE A 1 116 ? 6.048 12.567 9.833 1.00 50.62 116 PHE A O 1
ATOM 901 N N . ARG A 1 117 ? 7.407 11.428 8.439 1.00 59.03 117 ARG A N 1
ATOM 902 C CA . ARG A 1 117 ? 8.041 10.589 9.468 1.00 59.03 117 ARG A CA 1
ATOM 903 C C . ARG A 1 117 ? 9.333 11.234 9.947 1.00 59.03 117 ARG A C 1
ATOM 905 O O . ARG A 1 117 ? 10.084 11.719 9.073 1.00 59.03 117 ARG A O 1
#

Foldseek 3Di:
DDDDDDDDDDDDDVVVVVVVVVVVVVVVVVVVVVVVVVVVVVVVVVVVVCVVVVVDDQWDDDPNDIHHHDPDDDDDDDDPVVVVVVVVVVVVVVVCVVVVVDDDDDDDDDDDDDDDD

Sequence (117 aa):
MNCPTALAHSTQTPESDSLDRQLDRIIAIKTALKSLDDELALLKDSISALVDKAELDHTFSFNDWNFTYSLGRAKWKYPSAVNSIDTQLKAAKKAAEADGSATKTLGVPFWTISEFR

pLDDT: mean 80.51, std 14.58, range [41.88, 94.62]

Secondary structure (DSSP, 8-state):
-------------HHHHHHHHHHHHHHHHHHHHHHHHHHHHHHHHHHHHHHHTTSS-SEEEETTEEEE----PPPP---HHHHHHHHHHHHHHHHHHHHT-SPP-------------

Radius of gyration: 27.82 Å; chains: 1; bounding box: 44×79×70 Å

Organism: NCBI:txid1910958